Protein AF-C4GE83-F1 (afdb_monomer_lite)

Sequence (180 aa):
MSKRINEYKHYIAVNAEETKSGASEDTNAYIHKYYDVEEDEILAFCQENCISCFISGKELVIETPVSLWKIIVNGQKHFLFLYHKNDIGSTEDPIHELVPGYHSQKCRRTTIIGYLEYIVAHDLYRDRNPALRHKAEKSVPKKGTNRYKRDIHREKTRKGKEDISHVLKLLDSLHMQGKN

Organism: NCBI:txid626523

Structure (mmCIF, N/CA/C/O backbone):
data_AF-C4GE83-F1
#
_entry.id   AF-C4GE83-F1
#
loop_
_atom_site.group_PDB
_atom_site.id
_atom_site.type_symbol
_atom_site.label_atom_id
_atom_site.label_alt_id
_atom_site.label_comp_id
_atom_site.label_asym_id
_atom_site.label_entity_id
_atom_site.label_seq_id
_atom_site.pdbx_PDB_ins_code
_atom_site.Cartn_x
_atom_site.Cartn_y
_atom_site.Cartn_z
_atom_site.occupancy
_atom_site.B_iso_or_equiv
_atom_site.auth_seq_id
_atom_site.auth_comp_id
_atom_site.auth_asym_id
_atom_site.auth_atom_id
_atom_site.pdbx_PDB_model_num
ATOM 1 N N . MET A 1 1 ? 5.180 -4.060 31.887 1.00 48.97 1 MET A N 1
ATOM 2 C CA . MET A 1 1 ? 4.438 -3.784 30.634 1.00 48.97 1 MET A CA 1
ATOM 3 C C . MET A 1 1 ? 3.912 -2.336 30.597 1.00 48.97 1 MET A C 1
ATOM 5 O O . MET A 1 1 ? 2.749 -2.119 30.318 1.00 48.97 1 MET A O 1
ATOM 9 N N . SER A 1 2 ? 4.749 -1.332 30.918 1.00 53.50 2 SER A N 1
ATOM 10 C CA . SER A 1 2 ? 4.270 0.046 31.201 1.00 53.50 2 SER A CA 1
ATOM 11 C C . SER A 1 2 ? 5.150 1.177 30.624 1.00 53.50 2 SER A C 1
ATOM 13 O O . SER A 1 2 ? 4.669 2.282 30.411 1.00 53.50 2 SER A O 1
ATOM 15 N N . LYS A 1 3 ? 6.416 0.917 30.255 1.00 41.50 3 LYS A N 1
ATOM 16 C CA . LYS A 1 3 ? 7.303 1.970 29.714 1.00 41.50 3 LYS A CA 1
ATO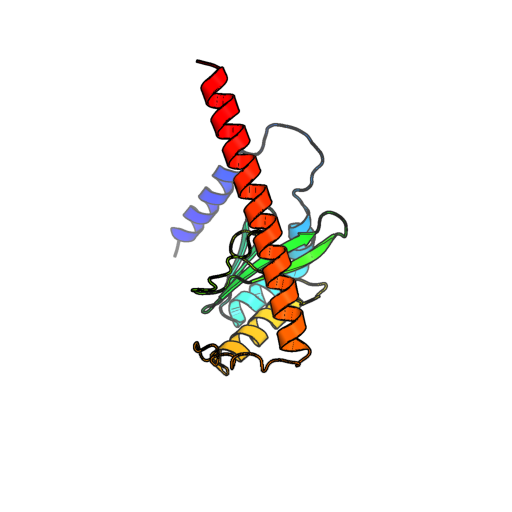M 17 C C . LYS A 1 3 ? 7.031 2.329 28.245 1.00 41.50 3 LYS A C 1
ATOM 19 O O . LYS A 1 3 ? 6.900 3.505 27.935 1.00 41.50 3 LYS A O 1
ATOM 24 N N . ARG A 1 4 ? 6.824 1.331 27.374 1.00 40.75 4 ARG A N 1
ATOM 25 C CA . ARG A 1 4 ? 6.596 1.549 25.928 1.00 40.75 4 ARG A CA 1
ATOM 26 C C . ARG A 1 4 ? 5.300 2.300 25.597 1.00 40.75 4 ARG A C 1
ATOM 28 O O . ARG A 1 4 ? 5.272 3.087 24.663 1.00 40.75 4 ARG A O 1
ATOM 35 N N . ILE A 1 5 ? 4.239 2.089 26.379 1.00 48.47 5 ILE A N 1
ATOM 36 C CA . ILE A 1 5 ? 2.949 2.778 26.185 1.00 48.47 5 ILE A CA 1
ATOM 37 C C . ILE A 1 5 ? 3.066 4.261 26.572 1.00 48.47 5 ILE A C 1
ATOM 39 O O . ILE A 1 5 ? 2.464 5.119 25.930 1.00 48.47 5 ILE A O 1
ATOM 43 N N . ASN A 1 6 ? 3.873 4.577 27.588 1.00 41.78 6 ASN A N 1
ATOM 44 C CA . ASN A 1 6 ? 4.095 5.957 28.019 1.00 41.78 6 ASN A CA 1
ATOM 45 C C . ASN A 1 6 ? 5.042 6.718 27.080 1.00 41.78 6 ASN A C 1
ATOM 47 O O . ASN A 1 6 ? 4.801 7.893 26.821 1.00 41.78 6 ASN A O 1
ATOM 51 N N . GLU A 1 7 ? 6.049 6.053 26.507 1.00 47.19 7 GLU A N 1
ATOM 52 C CA . GLU A 1 7 ? 6.881 6.624 25.434 1.00 47.19 7 GLU A CA 1
ATOM 53 C C . GLU A 1 7 ? 6.044 6.945 24.186 1.00 47.19 7 GLU A C 1
ATOM 55 O O . GLU A 1 7 ? 6.202 8.015 23.600 1.00 47.19 7 GLU A O 1
ATOM 60 N N . TYR A 1 8 ? 5.079 6.084 23.841 1.00 48.59 8 TYR A N 1
ATOM 61 C CA . TYR A 1 8 ? 4.162 6.320 22.724 1.00 48.59 8 TYR A CA 1
ATOM 62 C C . TYR A 1 8 ? 3.234 7.518 22.977 1.00 48.59 8 TYR A C 1
ATOM 64 O O . TYR A 1 8 ? 3.095 8.389 22.124 1.00 48.59 8 TYR A O 1
ATOM 72 N N . LYS A 1 9 ? 2.666 7.640 24.184 1.00 49.00 9 LYS A N 1
ATOM 73 C CA . LYS A 1 9 ? 1.831 8.799 24.556 1.00 49.00 9 LYS A CA 1
ATOM 74 C C . LYS A 1 9 ? 2.616 10.116 24.583 1.00 49.00 9 LYS A C 1
ATOM 76 O O . LYS A 1 9 ? 2.068 11.149 24.210 1.00 49.00 9 LYS A O 1
ATOM 81 N N . HIS A 1 10 ? 3.887 10.084 24.987 1.00 40.88 10 HIS A N 1
ATOM 82 C CA . HIS A 1 10 ? 4.748 11.268 24.993 1.00 40.88 10 HIS A CA 1
ATOM 83 C C . HIS A 1 10 ? 5.127 11.714 23.572 1.00 40.88 10 HIS A C 1
ATOM 85 O O . HIS A 1 10 ? 5.077 12.905 23.278 1.00 40.88 10 HIS A O 1
ATOM 91 N N . TYR A 1 11 ? 5.406 10.770 22.665 1.00 49.06 11 TYR A N 1
ATOM 92 C CA . TYR A 1 11 ? 5.661 11.068 21.251 1.00 49.06 11 TYR A CA 1
ATOM 93 C C . TYR A 1 11 ? 4.457 11.736 20.566 1.00 49.06 11 TYR A C 1
ATOM 95 O O . TYR A 1 11 ? 4.625 12.692 19.814 1.00 49.06 11 TYR A O 1
ATOM 103 N N . ILE A 1 12 ? 3.232 11.291 20.862 1.00 53.12 12 ILE A N 1
ATOM 104 C CA . ILE A 1 12 ? 2.012 11.901 20.309 1.00 53.12 12 ILE A CA 1
ATOM 105 C C . ILE A 1 12 ? 1.801 13.332 20.838 1.00 53.12 12 ILE A C 1
ATOM 107 O O . ILE A 1 12 ? 1.401 14.209 20.078 1.00 53.12 12 ILE A O 1
ATOM 111 N N . ALA A 1 13 ? 2.113 13.595 22.112 1.00 48.62 13 ALA A N 1
ATOM 112 C CA . ALA A 1 13 ? 1.935 14.916 22.720 1.00 48.62 13 ALA A CA 1
ATOM 113 C C . ALA A 1 13 ? 2.931 15.965 22.193 1.00 48.62 13 ALA A C 1
ATOM 115 O O . ALA A 1 13 ? 2.534 17.090 21.908 1.00 48.62 13 ALA A O 1
ATOM 116 N N . VAL A 1 14 ? 4.203 15.590 22.010 1.00 48.59 14 VAL A N 1
ATOM 117 C CA . VAL A 1 14 ? 5.254 16.504 21.520 1.00 48.59 14 VAL A CA 1
ATOM 118 C C . VAL A 1 14 ? 4.982 16.962 20.082 1.00 48.59 14 VAL A C 1
ATOM 120 O O . VAL A 1 14 ? 5.196 18.123 19.756 1.00 48.59 14 VAL A O 1
ATOM 123 N N . ASN A 1 15 ? 4.429 16.087 19.238 1.00 46.09 15 ASN A N 1
ATOM 124 C CA . ASN A 1 15 ? 4.112 16.425 17.846 1.00 46.09 15 ASN A CA 1
ATOM 125 C C . ASN A 1 15 ? 2.784 17.194 17.681 1.00 46.09 15 ASN A C 1
ATOM 127 O O . ASN A 1 15 ? 2.549 17.782 16.628 1.00 46.09 15 ASN A O 1
ATOM 131 N N . ALA A 1 16 ? 1.914 17.206 18.698 1.00 47.56 16 ALA A N 1
ATOM 132 C CA . ALA A 1 16 ? 0.643 17.936 18.658 1.00 47.56 16 ALA A CA 1
ATOM 133 C C . ALA A 1 16 ? 0.808 19.449 18.913 1.00 47.56 16 ALA A C 1
ATOM 135 O O . ALA A 1 16 ? -0.048 20.245 18.516 1.00 47.56 16 ALA A O 1
ATOM 136 N N . GLU A 1 17 ? 1.900 19.864 19.563 1.00 43.19 17 GLU A N 1
ATOM 137 C CA . GLU A 1 17 ? 2.153 21.270 19.902 1.00 43.19 17 GLU A CA 1
ATOM 138 C C . GLU A 1 17 ? 2.861 22.058 18.781 1.00 43.19 17 GLU A C 1
ATOM 140 O O . GLU A 1 17 ? 2.700 23.277 18.707 1.00 43.19 17 GLU A O 1
ATOM 145 N N . GLU A 1 18 ? 3.542 21.395 17.837 1.00 45.84 18 GLU A N 1
ATOM 146 C CA . GLU A 1 18 ? 4.225 22.056 16.705 1.00 45.84 18 GLU A CA 1
ATOM 147 C C . GLU A 1 18 ? 3.286 22.497 15.560 1.00 45.84 18 GLU A C 1
ATOM 149 O O . GLU A 1 18 ? 3.684 23.259 14.681 1.00 45.84 18 GLU A O 1
ATOM 154 N N . THR A 1 19 ? 2.007 22.107 15.574 1.00 44.28 19 THR A N 1
ATOM 155 C CA . THR A 1 19 ? 1.045 22.383 14.483 1.00 44.28 19 THR A CA 1
ATOM 156 C C . THR A 1 19 ? 0.194 23.652 14.646 1.00 44.28 19 THR A C 1
ATOM 158 O O . THR A 1 19 ? -0.872 23.766 14.041 1.00 44.28 19 THR A O 1
ATOM 161 N N . LYS A 1 20 ? 0.632 24.649 15.424 1.00 47.38 20 LYS A N 1
ATOM 162 C CA . LYS A 1 20 ? -0.065 25.949 15.527 1.00 47.38 20 LYS A CA 1
ATOM 163 C C . LYS A 1 20 ? 0.726 27.098 14.907 1.00 47.38 20 LYS A C 1
ATOM 165 O O . LYS A 1 20 ? 1.205 27.979 15.612 1.00 47.38 20 LYS A O 1
ATOM 170 N N . SER A 1 21 ? 0.801 27.141 13.577 1.00 39.56 21 SER A N 1
ATOM 171 C CA . SER A 1 21 ? 1.058 28.393 12.849 1.00 39.56 21 SER A CA 1
ATOM 172 C C . SER A 1 21 ? 0.765 28.243 11.345 1.00 39.56 21 SER A C 1
ATOM 174 O O . SER A 1 21 ? 1.415 27.449 10.672 1.00 39.56 21 SER A O 1
ATOM 176 N N . GLY A 1 22 ? -0.173 29.047 10.823 1.00 33.78 22 GLY A N 1
ATOM 177 C CA . GLY A 1 22 ? -0.319 29.335 9.386 1.00 33.78 22 GLY A CA 1
ATOM 178 C C . GLY A 1 22 ? -1.528 28.696 8.692 1.00 33.78 22 GLY A C 1
ATOM 179 O O . GLY A 1 22 ? -1.471 27.561 8.238 1.00 33.78 22 GLY A O 1
ATOM 180 N N . ALA A 1 23 ? -2.618 29.455 8.567 1.00 43.31 23 ALA A N 1
ATOM 181 C CA . ALA A 1 23 ? -3.832 29.062 7.856 1.00 43.31 23 ALA A CA 1
ATOM 182 C C . ALA A 1 23 ? -3.637 28.984 6.327 1.00 43.31 23 ALA A C 1
ATOM 184 O O . ALA A 1 23 ? -3.207 29.953 5.703 1.00 43.31 23 ALA A O 1
ATOM 185 N N . SER A 1 24 ? -4.026 27.853 5.730 1.00 34.00 24 SER A N 1
ATOM 186 C CA . SER A 1 24 ? -4.369 27.688 4.309 1.00 34.00 24 SER A CA 1
ATOM 187 C C . SER A 1 24 ? -5.058 26.324 4.153 1.00 34.00 24 SER A C 1
ATOM 189 O O . SER A 1 24 ? -4.422 25.308 4.411 1.00 34.00 24 SER A O 1
ATOM 191 N N . GLU A 1 25 ? -6.345 26.338 3.791 1.00 43.16 25 GLU A N 1
ATOM 192 C CA . GLU A 1 25 ? -7.267 25.219 3.509 1.00 43.16 25 GLU A CA 1
ATOM 193 C C . GLU A 1 25 ? -6.796 23.786 3.831 1.00 43.16 25 GLU A C 1
ATOM 195 O O . GLU A 1 25 ? -5.898 23.199 3.221 1.00 43.16 25 GLU A O 1
ATOM 200 N N . ASP A 1 26 ? -7.503 23.223 4.807 1.00 46.62 26 ASP A N 1
ATOM 201 C CA . ASP A 1 26 ? -7.227 22.008 5.556 1.00 46.62 26 ASP A CA 1
ATOM 202 C C . ASP A 1 26 ? -7.262 20.735 4.687 1.00 46.62 26 ASP A C 1
ATOM 204 O O . ASP A 1 26 ? -8.227 19.976 4.628 1.00 46.62 26 ASP A O 1
ATOM 208 N N . THR A 1 27 ? -6.170 20.488 3.967 1.00 44.75 27 THR A N 1
ATOM 209 C CA . THR A 1 27 ? -5.927 19.244 3.217 1.00 44.75 27 THR A CA 1
ATOM 210 C C . THR A 1 27 ? -5.392 18.111 4.106 1.00 44.75 27 THR A C 1
ATOM 212 O O . THR A 1 27 ? -4.922 17.095 3.587 1.00 44.75 27 THR A O 1
ATOM 215 N N . ASN A 1 28 ? -5.413 18.279 5.434 1.00 46.22 28 ASN A N 1
ATOM 216 C CA . ASN A 1 28 ? -4.786 17.375 6.402 1.00 46.22 28 ASN A CA 1
ATOM 217 C C . ASN A 1 28 ? -5.711 16.254 6.921 1.00 46.22 28 ASN A C 1
ATOM 219 O O . ASN A 1 28 ? -5.216 15.330 7.554 1.00 46.22 28 ASN A O 1
ATOM 223 N N . ALA A 1 29 ? -7.016 16.262 6.620 1.00 55.12 29 ALA A N 1
ATOM 224 C CA . ALA A 1 29 ? -7.997 15.424 7.331 1.00 55.12 29 ALA A CA 1
ATOM 225 C C . ALA A 1 29 ? -8.532 14.175 6.588 1.00 55.12 29 ALA A C 1
ATOM 227 O O . ALA A 1 29 ? -9.442 13.509 7.080 1.00 55.12 29 ALA A O 1
ATOM 228 N N . TYR A 1 30 ? -8.044 13.834 5.390 1.00 73.25 30 TYR A N 1
ATOM 229 C CA . TYR A 1 30 ? -8.785 12.865 4.566 1.00 73.25 30 TYR A CA 1
ATOM 230 C C . TYR A 1 30 ? -8.637 11.399 4.971 1.00 73.25 30 TYR A C 1
ATOM 232 O O . TYR A 1 30 ? -9.614 10.667 4.850 1.00 73.25 30 TYR A O 1
ATOM 240 N N . ILE A 1 31 ? -7.457 10.942 5.403 1.00 86.88 31 ILE A N 1
ATOM 241 C CA . ILE A 1 31 ? -7.274 9.512 5.702 1.00 86.88 31 ILE A CA 1
ATOM 242 C C . ILE A 1 31 ? -7.955 9.116 7.016 1.00 86.88 31 ILE A C 1
ATOM 244 O O . ILE A 1 31 ? -8.575 8.059 7.070 1.00 86.88 31 ILE A O 1
ATOM 248 N N . HIS A 1 32 ? -7.945 10.010 8.012 1.00 87.62 32 HIS A N 1
ATOM 249 C CA . HIS A 1 32 ? -8.661 9.844 9.281 1.00 87.62 32 HIS A CA 1
ATOM 250 C C . HIS A 1 32 ? -10.154 9.591 9.070 1.00 87.62 32 HIS A C 1
ATOM 252 O O . HIS A 1 32 ? -10.705 8.672 9.653 1.00 87.62 32 HIS A O 1
ATOM 258 N N . LYS A 1 33 ? -10.790 10.293 8.121 1.00 87.56 33 LYS A N 1
ATOM 259 C CA . LYS A 1 33 ? -12.199 10.051 7.773 1.00 87.56 33 LYS A CA 1
ATOM 260 C C . LYS A 1 33 ? -12.499 8.589 7.412 1.00 87.56 33 LYS A C 1
ATOM 262 O O . LYS A 1 33 ? -13.606 8.128 7.659 1.00 87.56 33 LYS A O 1
ATOM 267 N N . TYR A 1 34 ? -11.561 7.894 6.771 1.00 89.81 34 TYR A N 1
ATOM 268 C CA . TYR A 1 34 ? -11.718 6.475 6.451 1.00 89.81 34 TYR A CA 1
ATOM 269 C C . TYR A 1 34 ? -11.300 5.593 7.627 1.00 89.81 34 TYR A C 1
ATOM 271 O O . TYR A 1 34 ? -11.978 4.618 7.924 1.00 89.81 34 TYR A O 1
ATOM 279 N N . TYR A 1 35 ? -10.199 5.949 8.292 1.00 91.19 35 TYR A N 1
ATOM 280 C CA . TYR A 1 35 ? -9.646 5.176 9.397 1.00 91.19 35 TYR A CA 1
ATOM 281 C C . TYR A 1 35 ? -10.600 5.124 10.590 1.00 91.19 35 TYR A C 1
ATOM 283 O O . TYR A 1 35 ? -10.935 4.038 11.035 1.00 91.19 35 TYR A O 1
ATOM 291 N N . ASP A 1 36 ? -11.107 6.269 11.042 1.00 91.31 36 ASP A N 1
ATOM 292 C CA . ASP A 1 36 ? -11.950 6.380 12.238 1.00 91.31 36 ASP A CA 1
ATOM 293 C C . ASP A 1 36 ? -13.297 5.646 12.071 1.00 91.31 36 ASP A C 1
ATOM 295 O O . ASP A 1 36 ? -13.925 5.251 13.048 1.00 91.31 36 ASP A O 1
ATOM 299 N N . VAL A 1 37 ? -13.756 5.449 10.827 1.00 92.69 37 VAL A N 1
ATOM 300 C CA . VAL A 1 37 ? -14.984 4.692 10.518 1.00 92.69 37 VAL A CA 1
ATOM 301 C C . VAL A 1 37 ? -14.769 3.184 10.649 1.00 92.69 37 VAL A C 1
ATOM 303 O O . VAL A 1 37 ? -15.693 2.466 11.021 1.00 92.69 37 VAL A O 1
ATOM 306 N N . GLU A 1 38 ? -13.567 2.709 10.330 1.00 93.12 38 GLU A N 1
ATOM 307 C CA . GLU A 1 38 ? -13.209 1.288 10.274 1.00 93.12 38 GLU A CA 1
ATOM 308 C C . GLU A 1 38 ? -12.225 0.902 11.400 1.00 93.12 38 GLU A C 1
ATOM 310 O O . GLU A 1 38 ? -11.668 -0.190 11.366 1.00 93.12 38 GLU A O 1
ATOM 315 N N . GLU A 1 39 ? -11.979 1.770 12.393 1.00 94.25 39 GLU A N 1
ATOM 316 C CA . GLU A 1 39 ? -10.846 1.650 13.329 1.00 94.25 39 GLU A CA 1
ATOM 317 C C . GLU A 1 39 ? -10.828 0.309 14.071 1.00 94.25 39 GLU A C 1
ATOM 319 O O . GLU A 1 39 ? -9.819 -0.398 14.035 1.00 94.25 39 GLU A O 1
ATOM 324 N N . ASP A 1 40 ? -11.945 -0.077 14.692 1.00 95.75 40 ASP A N 1
ATOM 325 C CA . ASP A 1 40 ? -12.044 -1.336 15.439 1.00 95.75 40 ASP A CA 1
ATOM 326 C C . ASP A 1 40 ? -11.783 -2.556 14.541 1.00 95.75 40 ASP A C 1
ATOM 328 O O . ASP A 1 40 ? -11.087 -3.496 14.933 1.00 95.75 40 ASP A O 1
ATOM 332 N N . GLU A 1 41 ? -12.301 -2.527 13.312 1.00 96.81 41 GLU A N 1
ATOM 333 C CA . GLU A 1 41 ? -12.118 -3.597 12.332 1.00 96.81 41 GLU A CA 1
ATOM 334 C C . GLU A 1 41 ? -10.666 -3.647 11.842 1.00 96.81 41 GLU A C 1
ATOM 336 O O . GLU A 1 41 ? -10.085 -4.726 11.725 1.00 96.81 41 GLU A O 1
ATOM 341 N N . ILE A 1 42 ? -10.041 -2.486 11.619 1.00 96.06 42 ILE A N 1
ATOM 342 C CA . ILE A 1 42 ? -8.639 -2.375 11.206 1.00 96.06 42 ILE A CA 1
ATOM 343 C C . ILE A 1 42 ? -7.736 -2.943 12.296 1.00 96.06 42 ILE A C 1
ATOM 345 O O . ILE A 1 42 ? -6.837 -3.729 11.994 1.00 96.06 42 ILE A O 1
ATOM 349 N N . LEU A 1 43 ? -7.968 -2.570 13.557 1.00 95.44 43 LEU A N 1
ATOM 350 C CA . LEU A 1 43 ? -7.176 -3.042 14.690 1.00 95.44 43 LEU A CA 1
ATOM 351 C C . LEU A 1 43 ? -7.322 -4.555 14.883 1.00 95.44 43 LEU A C 1
ATOM 353 O O . LEU A 1 43 ? -6.309 -5.242 15.045 1.00 95.44 43 LEU A O 1
ATOM 357 N N . ALA A 1 44 ? -8.547 -5.084 14.793 1.00 96.44 44 ALA A N 1
ATOM 358 C CA . ALA A 1 44 ? -8.799 -6.523 14.842 1.00 96.44 44 ALA A CA 1
ATOM 359 C C . ALA A 1 44 ? -8.085 -7.258 13.695 1.00 96.44 44 ALA A C 1
ATOM 361 O O . ALA A 1 44 ? -7.333 -8.205 13.936 1.00 96.44 44 ALA A O 1
ATOM 362 N N . PHE A 1 45 ? -8.219 -6.765 12.461 1.00 96.88 45 PHE A N 1
ATOM 363 C CA . PHE A 1 45 ? -7.580 -7.354 11.286 1.00 96.88 45 PHE A CA 1
ATOM 364 C C . PHE A 1 45 ? -6.050 -7.350 11.396 1.00 96.88 45 PHE A C 1
ATOM 366 O O . PHE A 1 45 ? -5.394 -8.346 11.076 1.00 96.88 45 PHE A O 1
ATOM 373 N N . CYS A 1 46 ? -5.471 -6.241 11.865 1.00 94.75 46 CYS A N 1
ATOM 374 C CA . CYS A 1 46 ? -4.035 -6.100 12.097 1.00 94.75 46 CYS A CA 1
ATOM 375 C C . CYS A 1 46 ? -3.525 -7.133 13.104 1.00 94.75 46 CYS A C 1
ATOM 377 O O . CYS A 1 46 ? -2.497 -7.772 12.869 1.00 94.75 46 CYS A O 1
ATOM 379 N N . GLN A 1 47 ? -4.265 -7.331 14.197 1.00 94.69 47 GLN A N 1
ATOM 380 C CA . GLN A 1 47 ? -3.928 -8.312 15.221 1.00 94.69 47 GLN A CA 1
ATOM 381 C C . GLN A 1 47 ? -4.005 -9.749 14.689 1.00 94.69 47 GLN A C 1
ATOM 383 O O . GLN A 1 47 ? -3.104 -10.541 14.958 1.00 94.69 47 GLN A O 1
ATOM 388 N N . GLU A 1 48 ? -5.043 -10.085 13.923 1.00 96.12 48 GLU A N 1
ATOM 389 C CA . GLU A 1 48 ? -5.237 -11.427 13.360 1.00 96.12 48 GLU A CA 1
ATOM 390 C C . GLU A 1 48 ? -4.191 -11.791 12.297 1.00 96.12 48 GLU A C 1
ATOM 392 O O . GLU A 1 48 ? -3.764 -12.942 12.218 1.00 96.12 48 GLU A O 1
ATOM 397 N N . ASN A 1 49 ? -3.755 -10.814 11.496 1.00 92.88 49 ASN A N 1
ATOM 398 C CA . ASN A 1 49 ? -2.867 -11.039 10.352 1.00 92.88 49 ASN A CA 1
ATOM 399 C C . ASN A 1 49 ? -1.401 -10.659 10.617 1.00 92.88 49 ASN A C 1
ATOM 401 O O . ASN A 1 49 ? -0.578 -10.741 9.704 1.00 92.88 49 ASN A O 1
ATOM 405 N N . CYS A 1 50 ? -1.054 -10.260 11.847 1.00 92.50 50 CYS A N 1
ATOM 406 C CA . CYS A 1 50 ? 0.287 -9.795 12.224 1.00 92.50 50 CYS A CA 1
ATOM 407 C C . CYS A 1 50 ? 0.788 -8.632 11.344 1.00 92.50 50 CYS A C 1
ATOM 409 O O . CYS A 1 50 ? 1.938 -8.620 10.899 1.00 92.50 50 CYS A O 1
ATOM 411 N N . ILE A 1 51 ? -0.088 -7.659 11.090 1.00 94.38 51 ILE A N 1
ATOM 412 C CA . ILE A 1 51 ? 0.188 -6.453 10.297 1.00 94.38 51 ILE A CA 1
ATOM 413 C C . ILE A 1 51 ? 0.170 -5.245 11.227 1.00 94.38 51 ILE A C 1
ATOM 415 O O . ILE A 1 51 ? -0.595 -5.205 12.186 1.00 94.38 51 ILE A O 1
ATOM 419 N N . SER A 1 52 ? 0.999 -4.244 10.943 1.00 94.00 52 SER A N 1
ATOM 420 C CA . SER A 1 52 ? 0.956 -2.954 11.635 1.00 94.00 52 SER A CA 1
ATOM 421 C C . SER A 1 52 ? 0.376 -1.886 10.718 1.00 94.00 52 SER A C 1
ATOM 423 O O . SER A 1 52 ? 0.829 -1.745 9.585 1.00 94.00 52 SER A O 1
ATOM 425 N N . CYS A 1 53 ? -0.590 -1.115 11.215 1.00 94.00 53 CYS A N 1
ATOM 426 C CA . CYS A 1 53 ? -1.139 0.053 10.530 1.00 94.00 53 CYS A CA 1
ATOM 427 C C . CYS A 1 53 ? -0.985 1.286 11.419 1.00 94.00 53 CYS A C 1
ATOM 429 O O . CYS A 1 53 ? -1.334 1.246 12.597 1.00 94.00 53 CYS A O 1
ATOM 431 N N . PHE A 1 54 ? -0.470 2.384 10.870 1.00 92.56 54 PHE A N 1
ATOM 432 C CA . PHE A 1 54 ? -0.382 3.653 11.589 1.00 92.56 54 PHE A CA 1
ATOM 433 C C . PHE A 1 54 ? -0.434 4.840 10.635 1.00 92.56 54 PHE A C 1
ATOM 435 O O . PHE A 1 54 ? 0.045 4.787 9.501 1.00 92.56 54 PHE A O 1
ATOM 442 N N . ILE A 1 55 ? -1.016 5.938 11.105 1.00 92.12 55 ILE A N 1
ATOM 443 C CA . ILE A 1 55 ? -1.095 7.171 10.329 1.00 92.12 55 ILE A CA 1
ATOM 444 C C . ILE A 1 55 ? 0.210 7.953 10.503 1.00 92.12 55 ILE A C 1
ATOM 446 O O . ILE A 1 55 ? 0.678 8.177 11.619 1.00 92.12 55 ILE A O 1
ATOM 450 N N . SER A 1 56 ? 0.800 8.372 9.386 1.00 88.81 56 SER A N 1
ATOM 451 C CA . SER A 1 56 ? 1.981 9.230 9.334 1.00 88.81 56 SER A CA 1
ATOM 452 C C . SER A 1 56 ? 1.694 10.416 8.415 1.00 88.81 56 SER A C 1
ATOM 454 O O . SER A 1 56 ? 1.643 1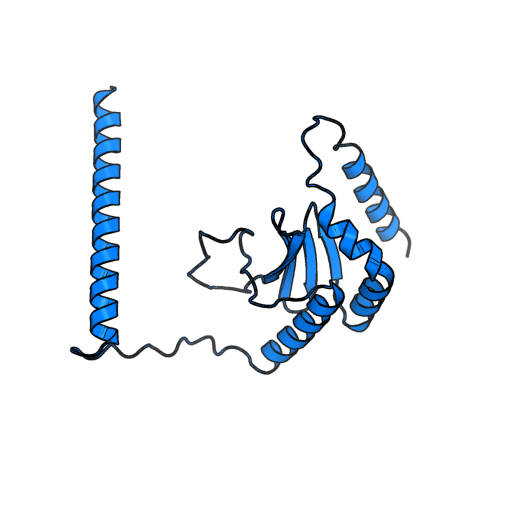0.290 7.189 1.00 88.81 56 SER A O 1
ATOM 456 N N . GLY A 1 57 ? 1.441 11.582 9.012 1.00 86.19 57 GLY A N 1
ATOM 457 C CA . GLY A 1 57 ? 1.019 12.773 8.277 1.00 86.19 57 GLY A CA 1
ATOM 458 C C . GLY A 1 57 ? -0.313 12.553 7.552 1.00 86.19 57 GLY A C 1
ATOM 459 O O . GLY A 1 57 ? -1.357 12.459 8.185 1.00 86.19 57 GLY A O 1
ATOM 460 N N . LYS A 1 58 ? -0.278 12.480 6.216 1.00 85.12 58 LYS A N 1
ATOM 461 C CA . LYS A 1 58 ? -1.467 12.310 5.350 1.00 85.12 58 LYS A CA 1
ATOM 462 C C . LYS A 1 58 ? -1.645 10.884 4.822 1.00 85.12 58 LYS A C 1
ATOM 464 O O . LYS A 1 58 ? -2.490 10.647 3.958 1.00 85.12 58 LYS A O 1
ATOM 469 N N . GLU A 1 59 ? -0.816 9.959 5.285 1.00 90.12 59 GLU A N 1
ATOM 470 C CA . GLU A 1 59 ? -0.702 8.611 4.741 1.00 90.12 59 GLU A CA 1
ATOM 471 C C . GLU A 1 59 ? -1.017 7.590 5.831 1.00 90.12 59 GLU A C 1
ATOM 473 O O . GLU A 1 59 ? -0.612 7.755 6.982 1.00 90.12 59 GLU A O 1
ATOM 478 N N . LEU A 1 60 ? -1.702 6.513 5.462 1.00 93.88 60 LEU A N 1
ATOM 479 C CA . LEU A 1 60 ? -1.777 5.315 6.288 1.00 93.88 60 LEU A CA 1
ATOM 480 C C . LEU A 1 60 ? -0.642 4.388 5.859 1.00 93.88 60 LEU A C 1
ATOM 482 O O . LEU A 1 60 ? -0.621 3.915 4.721 1.00 93.88 60 LEU A O 1
ATOM 486 N N . VAL A 1 61 ? 0.313 4.164 6.751 1.00 94.62 61 VAL A N 1
ATOM 487 C CA . VAL A 1 61 ? 1.431 3.246 6.544 1.00 94.62 61 VAL A CA 1
ATOM 488 C C . VAL A 1 61 ? 1.005 1.863 7.012 1.00 94.62 61 VAL A C 1
ATOM 490 O O . VAL A 1 61 ? 0.445 1.727 8.099 1.00 94.62 61 VAL A O 1
ATOM 493 N N . ILE A 1 62 ? 1.264 0.854 6.182 1.00 96.12 62 ILE A N 1
ATOM 494 C CA . ILE A 1 62 ? 0.982 -0.548 6.485 1.00 96.12 62 ILE A CA 1
ATOM 495 C C . ILE A 1 62 ? 2.272 -1.348 6.340 1.00 96.12 62 ILE A C 1
ATOM 497 O O . ILE A 1 62 ? 2.904 -1.348 5.282 1.00 96.12 62 ILE A O 1
ATOM 501 N N . GLU A 1 63 ? 2.642 -2.053 7.398 1.00 94.50 63 GLU A N 1
ATOM 502 C CA . GLU A 1 63 ? 3.825 -2.905 7.441 1.00 94.50 63 GLU A CA 1
ATOM 503 C C . GLU A 1 63 ? 3.395 -4.350 7.669 1.00 94.50 63 GLU A C 1
ATOM 505 O O . GLU A 1 63 ? 2.758 -4.672 8.677 1.00 94.50 63 GLU A O 1
ATOM 510 N N . THR A 1 64 ? 3.737 -5.222 6.725 1.00 91.81 64 THR A N 1
ATOM 511 C CA . THR A 1 64 ? 3.585 -6.670 6.883 1.00 91.81 64 THR A CA 1
ATOM 512 C C . THR A 1 64 ? 4.953 -7.289 7.186 1.00 91.81 64 THR A C 1
ATOM 514 O O . THR A 1 64 ? 5.982 -6.623 7.041 1.00 91.81 64 THR A O 1
ATOM 517 N N . PRO A 1 65 ? 5.023 -8.578 7.563 1.00 88.19 65 PRO A N 1
ATOM 518 C CA . PRO A 1 65 ? 6.304 -9.248 7.782 1.00 88.19 65 PRO A CA 1
ATOM 519 C C . PRO A 1 65 ? 7.243 -9.271 6.562 1.00 88.19 65 PRO A C 1
ATOM 521 O O . PRO A 1 65 ? 8.434 -9.528 6.728 1.00 88.19 65 PRO A O 1
ATOM 524 N N . VAL A 1 66 ? 6.723 -9.055 5.347 1.00 85.25 66 VAL A N 1
ATOM 525 C CA . VAL A 1 66 ? 7.467 -9.241 4.087 1.00 85.25 66 VAL A CA 1
ATOM 526 C C . VAL A 1 66 ? 7.391 -8.052 3.129 1.00 85.25 66 VAL A C 1
ATOM 528 O O . VAL A 1 66 ? 8.005 -8.099 2.063 1.00 85.25 66 VAL A O 1
ATOM 531 N N . SER A 1 67 ? 6.618 -7.014 3.445 1.00 88.62 67 SER A N 1
ATOM 532 C CA . SER A 1 67 ? 6.409 -5.886 2.541 1.00 88.62 67 SER A CA 1
ATOM 533 C C . SER A 1 67 ? 5.984 -4.609 3.273 1.00 88.62 67 SER A C 1
ATOM 535 O O . SER A 1 67 ? 5.526 -4.621 4.417 1.00 88.62 67 SER A O 1
ATOM 537 N N . LEU A 1 68 ? 6.154 -3.474 2.591 1.00 92.62 68 LEU A N 1
ATOM 538 C CA . LEU A 1 68 ? 5.785 -2.149 3.088 1.00 92.62 68 LEU A CA 1
ATOM 539 C C . LEU A 1 68 ? 4.820 -1.483 2.110 1.00 92.62 68 LEU A C 1
ATOM 541 O O . LEU A 1 68 ? 5.068 -1.447 0.901 1.00 92.62 68 LEU A O 1
ATOM 545 N N . TRP A 1 69 ? 3.744 -0.906 2.634 1.00 94.94 69 TRP A N 1
ATOM 546 C CA . TRP A 1 69 ? 2.686 -0.281 1.848 1.00 94.94 69 TRP A CA 1
ATOM 547 C C . TRP A 1 69 ? 2.269 1.062 2.426 1.00 94.94 69 TRP A C 1
ATOM 549 O O . TRP A 1 69 ? 2.474 1.367 3.600 1.00 94.94 69 TRP A O 1
ATOM 559 N N . LYS A 1 70 ? 1.648 1.867 1.569 1.00 94.38 70 LYS A N 1
ATOM 560 C CA . LYS A 1 70 ? 1.052 3.148 1.931 1.00 94.38 70 LYS A CA 1
ATOM 561 C C . LYS A 1 70 ? -0.296 3.310 1.252 1.00 94.38 70 LYS A C 1
ATOM 563 O O . LYS A 1 70 ? -0.425 3.040 0.057 1.00 94.38 70 LYS A O 1
ATOM 568 N N . ILE A 1 71 ? -1.282 3.795 1.991 1.00 93.38 71 ILE A N 1
ATOM 569 C CA . ILE A 1 71 ? -2.554 4.259 1.446 1.00 93.38 71 ILE A CA 1
ATOM 570 C C . ILE A 1 71 ? -2.597 5.776 1.571 1.00 93.38 71 ILE A C 1
ATOM 572 O O . ILE A 1 71 ? -2.399 6.335 2.649 1.00 93.38 71 ILE A O 1
ATOM 576 N N . ILE A 1 72 ? -2.875 6.439 0.452 1.00 90.50 72 ILE A N 1
ATOM 577 C CA . ILE A 1 72 ? -3.034 7.891 0.393 1.00 90.50 72 ILE A CA 1
ATOM 578 C C . ILE A 1 72 ? -4.403 8.242 -0.180 1.00 90.50 72 ILE A C 1
ATOM 580 O O . ILE A 1 72 ? -4.921 7.544 -1.058 1.00 90.50 72 ILE A O 1
ATOM 584 N N . VAL A 1 73 ? -4.980 9.351 0.280 1.00 87.19 73 VAL A N 1
ATOM 585 C CA . VAL A 1 73 ? -6.196 9.900 -0.326 1.00 87.19 73 VAL A CA 1
ATOM 586 C C . VAL A 1 73 ? -5.805 10.861 -1.441 1.00 87.19 73 VAL A C 1
ATOM 588 O O . VAL A 1 73 ? -5.082 11.831 -1.227 1.00 87.19 73 VAL A O 1
ATOM 591 N N . ASN A 1 74 ? -6.307 10.622 -2.650 1.00 77.94 74 ASN A N 1
ATOM 592 C CA . ASN A 1 74 ? -6.119 11.547 -3.758 1.00 77.94 74 ASN A CA 1
ATOM 593 C C . ASN A 1 74 ? -6.971 12.801 -3.542 1.00 77.94 74 ASN A C 1
ATOM 595 O O . ASN A 1 74 ? -8.200 12.736 -3.600 1.00 77.94 74 ASN A O 1
ATOM 599 N N . GLY A 1 75 ? -6.308 13.942 -3.353 1.00 62.72 75 GLY A N 1
ATOM 600 C CA . GLY A 1 75 ? -6.949 15.211 -3.008 1.00 62.72 75 GLY A CA 1
ATOM 601 C C . GLY A 1 75 ? -8.016 15.706 -3.992 1.00 62.72 75 GLY A C 1
ATOM 602 O O . GLY A 1 75 ? -8.912 16.419 -3.566 1.00 62.72 75 GLY A O 1
ATOM 603 N N . GLN A 1 76 ? -7.982 15.319 -5.276 1.00 64.25 76 GLN A N 1
ATOM 604 C CA . GLN A 1 76 ? -8.969 15.797 -6.264 1.00 64.25 76 GLN A CA 1
ATOM 605 C C . GLN A 1 76 ? -10.241 14.949 -6.347 1.00 64.25 76 GLN A C 1
ATOM 607 O O . GLN A 1 76 ? -11.278 15.435 -6.787 1.00 64.25 76 GLN A O 1
ATOM 612 N N . LYS A 1 77 ? -10.158 13.658 -6.014 1.00 64.06 77 LYS A N 1
ATOM 613 C CA . LYS A 1 77 ? -11.272 12.707 -6.198 1.00 64.06 77 LYS A CA 1
ATOM 614 C C . LYS A 1 77 ? -11.676 11.991 -4.912 1.00 64.06 77 LYS A C 1
ATOM 616 O O . LYS A 1 77 ? -12.554 11.140 -4.952 1.00 64.06 77 LYS A O 1
ATOM 621 N N . HIS A 1 78 ? -10.992 12.290 -3.809 1.00 72.12 78 HIS A N 1
ATOM 622 C CA . HIS A 1 78 ? -11.120 11.647 -2.500 1.00 72.12 78 HIS A CA 1
ATOM 623 C C . HIS A 1 78 ? -11.048 10.113 -2.526 1.00 72.12 78 HIS A C 1
ATOM 625 O O . HIS A 1 78 ? -11.469 9.466 -1.574 1.00 72.12 78 HIS A O 1
ATOM 631 N N . PHE A 1 79 ? -10.495 9.519 -3.587 1.00 82.12 79 PHE A N 1
ATOM 632 C CA . PHE A 1 79 ? -10.297 8.076 -3.677 1.00 82.12 79 PHE A CA 1
ATOM 633 C C . PHE A 1 79 ? -9.022 7.656 -2.962 1.00 82.12 79 PHE A C 1
ATOM 635 O O . PHE A 1 79 ? -8.015 8.366 -3.001 1.00 82.12 79 PHE A O 1
ATOM 642 N N . LEU A 1 80 ? -9.060 6.458 -2.392 1.00 89.25 80 LEU A N 1
ATOM 643 C CA . LEU A 1 80 ? -7.898 5.787 -1.838 1.00 89.25 80 LEU A CA 1
ATOM 644 C C . LEU A 1 80 ? -6.999 5.253 -2.964 1.00 89.25 80 LEU A C 1
ATOM 646 O O . LEU A 1 80 ? -7.458 4.752 -3.999 1.00 89.25 80 LEU A O 1
ATOM 650 N N . PHE A 1 81 ? -5.695 5.403 -2.775 1.00 90.19 81 PHE A N 1
ATOM 651 C CA . PHE A 1 81 ? -4.663 4.871 -3.651 1.00 90.19 81 PHE A CA 1
ATOM 652 C C . PHE A 1 81 ? -3.689 4.056 -2.818 1.00 90.19 81 PHE A C 1
ATOM 654 O O . PHE A 1 81 ? -3.165 4.549 -1.823 1.00 90.19 81 PHE A O 1
ATOM 661 N N . LEU A 1 82 ? -3.430 2.831 -3.268 1.00 93.31 82 LEU A N 1
ATOM 662 C CA . LEU A 1 82 ? -2.475 1.929 -2.646 1.00 93.31 82 LEU A CA 1
ATOM 663 C C . LEU A 1 82 ? -1.119 2.037 -3.341 1.00 93.31 82 LEU A C 1
ATOM 665 O O . LEU A 1 82 ? -1.032 2.028 -4.572 1.00 93.31 82 LEU A O 1
ATOM 669 N N . TYR A 1 83 ? -0.072 2.098 -2.535 1.00 92.31 83 TYR A N 1
ATOM 670 C CA . TYR A 1 83 ? 1.319 2.161 -2.941 1.00 92.31 83 TYR A CA 1
ATOM 671 C C . TYR A 1 83 ? 2.100 1.041 -2.259 1.00 92.31 83 TYR A C 1
ATOM 673 O O . TYR A 1 83 ? 1.904 0.784 -1.075 1.00 92.31 83 TYR A O 1
ATOM 681 N N . HIS A 1 84 ? 2.988 0.390 -3.002 1.00 91.38 84 HIS A N 1
ATOM 682 C CA . HIS A 1 84 ? 3.794 -0.738 -2.545 1.00 91.38 84 HIS A CA 1
ATOM 683 C C . HIS A 1 84 ? 5.280 -0.408 -2.649 1.00 91.38 84 HIS A C 1
ATOM 685 O O . HIS A 1 84 ? 5.745 0.079 -3.682 1.00 91.38 84 HIS A O 1
ATOM 691 N N . LYS A 1 85 ? 6.055 -0.696 -1.610 1.00 87.44 85 LYS A N 1
ATOM 692 C CA . LYS A 1 85 ? 7.508 -0.570 -1.649 1.00 87.44 85 LYS A CA 1
ATOM 693 C C . LYS A 1 85 ? 8.100 -1.827 -2.271 1.00 87.44 85 LYS A C 1
ATOM 695 O O . LYS A 1 85 ? 7.857 -2.932 -1.802 1.00 87.44 85 LYS A O 1
ATOM 700 N N . ASN A 1 86 ? 8.904 -1.669 -3.316 1.00 71.44 86 ASN A N 1
ATOM 701 C CA . ASN A 1 86 ? 9.650 -2.808 -3.838 1.00 71.44 86 ASN A CA 1
ATOM 702 C C . ASN A 1 86 ? 10.847 -3.094 -2.934 1.00 71.44 86 ASN A C 1
ATOM 704 O O . ASN A 1 86 ? 11.738 -2.255 -2.801 1.00 71.44 86 ASN A O 1
ATOM 708 N N . ASP A 1 87 ? 10.911 -4.305 -2.389 1.00 60.03 87 ASP A N 1
ATOM 709 C CA . ASP A 1 87 ? 12.141 -4.797 -1.786 1.00 60.03 87 ASP A CA 1
ATOM 710 C C . ASP A 1 87 ? 13.163 -5.129 -2.884 1.00 60.03 87 ASP A C 1
ATOM 712 O O . ASP A 1 87 ? 13.067 -6.131 -3.593 1.00 60.03 87 ASP A O 1
ATOM 716 N N . ILE A 1 88 ? 14.179 -4.265 -2.966 1.00 45.72 88 ILE A N 1
ATOM 717 C CA . ILE A 1 88 ? 15.515 -4.514 -3.523 1.00 45.72 88 ILE A CA 1
ATOM 718 C C . ILE A 1 88 ? 15.592 -4.591 -5.062 1.00 45.72 88 ILE A C 1
ATOM 720 O O . ILE A 1 88 ? 15.305 -5.611 -5.689 1.00 45.72 88 ILE A O 1
ATOM 724 N N . GLY A 1 89 ? 16.179 -3.546 -5.660 1.00 44.09 89 GLY A N 1
ATOM 725 C CA . GLY A 1 89 ? 16.977 -3.686 -6.887 1.00 44.09 89 GLY A CA 1
ATOM 726 C C . GLY A 1 89 ? 16.253 -3.512 -8.222 1.00 44.09 89 GLY A C 1
ATOM 727 O O . GLY A 1 89 ? 16.766 -3.965 -9.248 1.00 44.09 89 GLY A O 1
ATOM 728 N N . SER A 1 90 ? 15.100 -2.841 -8.258 1.00 45.66 90 SER A N 1
ATOM 729 C CA . SER A 1 90 ? 14.641 -2.257 -9.520 1.00 45.66 90 SER A CA 1
ATOM 730 C C . SER A 1 90 ? 15.616 -1.142 -9.899 1.00 45.66 90 SER A C 1
ATOM 732 O O . SER A 1 90 ? 15.571 -0.064 -9.331 1.00 45.66 90 SER A O 1
ATOM 734 N N . THR A 1 91 ? 16.503 -1.384 -10.866 1.00 43.38 91 THR A N 1
ATOM 735 C CA . THR A 1 91 ? 17.353 -0.344 -11.486 1.00 43.38 91 THR A CA 1
ATOM 736 C C . THR A 1 91 ? 16.554 0.755 -12.194 1.00 43.38 91 THR A C 1
ATOM 738 O O . THR A 1 91 ? 17.121 1.722 -12.695 1.00 43.38 91 THR A O 1
ATOM 741 N N . GLU A 1 92 ? 15.234 0.609 -12.230 1.00 47.56 92 GLU A N 1
ATOM 742 C CA . GLU A 1 92 ? 14.273 1.642 -12.561 1.00 47.56 92 GLU A CA 1
ATOM 743 C C . GLU A 1 92 ? 13.619 2.063 -11.240 1.00 47.56 92 GLU A C 1
ATOM 745 O O . GLU A 1 92 ? 12.485 1.673 -10.962 1.00 47.56 92 GLU A O 1
ATOM 750 N N . ASP A 1 93 ? 14.346 2.785 -10.380 1.00 43.44 93 ASP A N 1
ATOM 751 C CA . ASP A 1 93 ? 13.680 3.630 -9.389 1.00 43.44 93 ASP A CA 1
ATOM 752 C C . ASP A 1 93 ? 12.843 4.611 -10.206 1.00 43.44 93 ASP A C 1
ATOM 754 O O . ASP A 1 93 ? 13.395 5.362 -11.022 1.00 43.44 93 ASP A O 1
ATOM 758 N N . PRO A 1 94 ? 11.511 4.563 -10.114 1.00 47.78 94 PRO A N 1
ATOM 759 C CA . PRO A 1 94 ? 10.702 5.359 -10.999 1.00 47.78 94 PRO A CA 1
ATOM 760 C C . PRO A 1 94 ? 10.798 6.811 -10.522 1.00 47.78 94 PRO A C 1
ATOM 762 O O . PRO A 1 94 ? 10.135 7.231 -9.580 1.00 47.78 94 PRO A O 1
ATOM 765 N N . ILE A 1 95 ? 11.622 7.590 -11.231 1.00 50.12 95 ILE A N 1
ATOM 766 C CA . ILE A 1 95 ? 11.871 9.041 -11.082 1.00 50.12 95 ILE A CA 1
ATOM 767 C C . ILE A 1 95 ? 10.560 9.873 -11.112 1.00 50.12 95 ILE A C 1
ATOM 769 O O . ILE A 1 95 ? 10.565 11.084 -10.911 1.00 50.12 95 ILE A O 1
ATOM 773 N N . HIS A 1 96 ? 9.411 9.237 -11.356 1.00 53.16 96 HIS A N 1
ATOM 774 C CA . HIS A 1 96 ? 8.115 9.861 -11.598 1.00 53.16 96 HIS A CA 1
ATOM 775 C C . HIS A 1 96 ? 7.001 9.421 -10.638 1.00 53.16 96 HIS A C 1
ATOM 777 O O . HIS A 1 96 ? 5.836 9.710 -10.915 1.00 53.16 96 HIS A O 1
ATOM 783 N N . GLU A 1 97 ? 7.303 8.723 -9.542 1.00 62.16 97 GLU A N 1
ATOM 784 C CA . GLU A 1 97 ? 6.258 8.333 -8.588 1.00 62.16 97 GLU A CA 1
ATOM 785 C C . GLU A 1 97 ? 6.011 9.366 -7.500 1.00 62.16 97 GLU A C 1
ATOM 787 O O . GLU A 1 97 ? 6.931 9.970 -6.958 1.00 62.16 97 GLU A O 1
ATOM 792 N N . LEU A 1 98 ? 4.722 9.562 -7.199 1.00 68.50 98 LEU A N 1
ATOM 793 C CA . LEU A 1 98 ? 4.243 10.547 -6.228 1.00 68.50 98 LEU A CA 1
ATOM 794 C C . LEU A 1 98 ? 4.781 10.276 -4.818 1.00 68.50 98 LEU A C 1
ATOM 796 O O . LEU A 1 98 ? 4.992 11.212 -4.053 1.00 68.50 98 LEU A O 1
ATOM 800 N N . VAL A 1 99 ? 4.995 9.001 -4.490 1.00 70.00 99 VAL A N 1
ATOM 801 C CA . VAL A 1 99 ? 5.523 8.554 -3.202 1.00 70.00 99 VAL A CA 1
ATOM 802 C C . VAL A 1 99 ? 6.928 7.989 -3.441 1.00 70.00 99 VAL A C 1
ATOM 804 O O . VAL A 1 99 ? 7.051 6.906 -4.018 1.00 70.00 99 VAL A O 1
ATOM 807 N N . PRO A 1 100 ? 8.000 8.691 -3.029 1.00 71.12 100 PRO A N 1
ATOM 808 C CA . PRO A 1 100 ? 9.371 8.261 -3.291 1.00 71.12 100 PRO A CA 1
ATOM 809 C C . PRO A 1 100 ? 9.658 6.849 -2.766 1.00 71.12 100 PRO A C 1
ATOM 811 O O . PRO A 1 100 ? 9.426 6.556 -1.594 1.00 71.12 100 PRO A O 1
ATOM 814 N N . GLY A 1 101 ? 10.174 5.973 -3.633 1.00 76.88 101 GLY A N 1
ATOM 815 C CA . GLY A 1 101 ? 10.509 4.583 -3.294 1.00 76.88 101 GLY A CA 1
ATOM 816 C C . GLY A 1 101 ? 9.316 3.620 -3.231 1.00 76.88 101 GLY A C 1
ATOM 817 O O . GLY A 1 101 ? 9.503 2.441 -2.932 1.00 76.88 101 GLY A O 1
ATOM 818 N N . TYR A 1 102 ? 8.104 4.090 -3.527 1.00 83.81 102 TYR A N 1
ATOM 819 C CA . TYR A 1 102 ? 6.909 3.260 -3.622 1.00 83.81 102 TYR A CA 1
ATOM 820 C C . TYR A 1 102 ? 6.339 3.321 -5.032 1.00 83.81 102 TYR A C 1
ATOM 822 O O . TYR A 1 102 ? 6.438 4.355 -5.691 1.00 83.81 102 TYR A O 1
ATOM 830 N N . HIS A 1 103 ? 5.699 2.230 -5.457 1.00 84.81 103 HIS A N 1
ATOM 831 C CA . HIS A 1 103 ? 4.961 2.195 -6.706 1.00 84.81 103 HIS A CA 1
ATOM 832 C C . HIS A 1 103 ? 3.450 2.117 -6.539 1.00 84.81 103 HIS A C 1
ATOM 834 O O . HIS A 1 103 ? 2.951 1.418 -5.657 1.00 84.81 103 HIS A O 1
ATOM 840 N N . SER A 1 104 ? 2.702 2.807 -7.401 1.00 87.88 104 SER A N 1
ATOM 841 C CA . SER A 1 104 ? 1.239 2.756 -7.380 1.00 87.88 104 SER A CA 1
ATOM 842 C C . SER A 1 104 ? 0.727 1.368 -7.770 1.00 87.88 104 SER A C 1
ATOM 844 O O . SER A 1 104 ? 0.898 0.899 -8.902 1.00 87.88 104 SER A O 1
ATOM 846 N N . GLN A 1 105 ? 0.032 0.723 -6.836 1.00 90.00 105 GLN A N 1
ATOM 847 C CA . GLN A 1 105 ? -0.583 -0.572 -7.058 1.00 90.00 105 GLN A CA 1
ATOM 848 C C . GLN A 1 105 ? -1.896 -0.405 -7.828 1.00 90.00 105 GLN A C 1
ATOM 850 O O . GLN A 1 105 ? -2.780 0.371 -7.456 1.00 90.00 105 GLN A O 1
ATOM 855 N N . LYS A 1 106 ? -2.073 -1.201 -8.889 1.00 86.31 106 LYS A N 1
ATOM 856 C CA . LYS A 1 106 ? -3.313 -1.242 -9.683 1.00 86.31 106 LYS A CA 1
ATOM 857 C C . LYS A 1 106 ? -4.409 -2.042 -8.975 1.00 86.31 106 LYS A C 1
ATOM 859 O O . LYS A 1 106 ? -4.920 -3.019 -9.509 1.00 86.31 106 LYS A O 1
ATOM 864 N N . CYS A 1 107 ? -4.766 -1.615 -7.772 1.00 85.06 107 CYS A N 1
ATOM 865 C CA . CYS A 1 107 ? -5.874 -2.147 -6.996 1.00 85.06 107 CYS A CA 1
ATOM 866 C C . CYS A 1 107 ? -6.784 -0.987 -6.584 1.00 85.06 107 CYS A C 1
ATOM 868 O O . CYS A 1 107 ? -6.322 0.047 -6.092 1.00 85.06 107 CYS A O 1
ATOM 870 N N . ARG A 1 108 ? -8.086 -1.134 -6.831 1.00 87.62 108 ARG A N 1
ATOM 871 C CA . ARG A 1 108 ? -9.099 -0.141 -6.470 1.00 87.62 108 ARG A CA 1
ATOM 872 C C . ARG A 1 108 ? -10.033 -0.769 -5.452 1.00 87.62 108 ARG A C 1
ATOM 874 O O . ARG A 1 108 ? -10.740 -1.719 -5.778 1.00 87.62 108 ARG A O 1
ATOM 881 N N . ARG A 1 109 ? -10.005 -0.236 -4.236 1.00 90.81 109 ARG A N 1
ATOM 882 C CA . ARG A 1 109 ? -10.914 -0.568 -3.142 1.00 90.81 109 ARG A CA 1
ATOM 883 C C . ARG A 1 109 ? -11.480 0.730 -2.586 1.00 90.81 109 ARG A C 1
ATOM 885 O O . ARG A 1 109 ? -10.906 1.800 -2.785 1.00 90.81 109 ARG A O 1
ATOM 892 N N . THR A 1 110 ? -12.639 0.627 -1.960 1.00 89.56 110 THR A N 1
ATOM 893 C CA . THR A 1 110 ? -13.355 1.768 -1.382 1.00 89.56 110 THR A CA 1
ATOM 894 C C . THR A 1 110 ? -13.099 1.919 0.112 1.00 89.56 110 THR A C 1
ATOM 896 O O . THR A 1 110 ? -13.238 3.025 0.617 1.00 89.56 110 THR A O 1
ATOM 899 N N . THR A 1 111 ? -12.710 0.833 0.782 1.00 93.06 111 THR A N 1
ATOM 900 C CA . THR A 1 111 ? -12.476 0.736 2.230 1.00 93.06 111 THR A CA 1
ATOM 901 C C . THR A 1 111 ? -11.008 0.443 2.522 1.00 93.06 111 THR A C 1
ATOM 903 O O . THR A 1 111 ? -10.285 -0.062 1.650 1.00 93.06 111 THR A O 1
ATOM 906 N N . ILE A 1 112 ? -10.557 0.755 3.738 1.00 94.75 112 ILE A N 1
ATOM 907 C CA . ILE A 1 112 ? -9.201 0.418 4.187 1.00 94.75 112 ILE A CA 1
ATOM 908 C C . ILE A 1 112 ? -9.096 -1.096 4.361 1.00 94.75 112 ILE A C 1
ATOM 910 O O . ILE A 1 112 ? -8.151 -1.689 3.840 1.00 94.75 112 ILE A O 1
ATOM 914 N N . ILE A 1 113 ? -10.096 -1.736 4.972 1.00 96.31 113 ILE A N 1
ATOM 915 C CA . ILE A 1 113 ? -10.139 -3.197 5.140 1.00 96.31 113 ILE A CA 1
ATOM 916 C C . ILE A 1 113 ? -9.980 -3.930 3.809 1.00 96.31 113 ILE A C 1
ATOM 918 O O . ILE A 1 113 ? -9.133 -4.813 3.686 1.00 96.31 113 ILE A O 1
ATOM 922 N N . GLY A 1 114 ? -10.686 -3.498 2.760 1.00 95.81 114 GLY A N 1
ATOM 923 C CA . GLY A 1 114 ? -10.572 -4.130 1.443 1.00 95.81 114 GLY A CA 1
ATOM 924 C C . GLY A 1 114 ? -9.168 -4.016 0.834 1.00 95.81 114 GLY A C 1
ATOM 925 O O . GLY A 1 114 ? -8.773 -4.839 -0.001 1.00 95.81 114 GLY A O 1
ATOM 926 N N . TYR A 1 115 ? -8.396 -2.996 1.224 1.00 96.44 115 TYR A N 1
ATOM 927 C CA . TYR A 1 115 ? -6.979 -2.907 0.882 1.00 96.44 115 TYR A CA 1
ATOM 928 C C . TYR A 1 115 ? -6.111 -3.828 1.740 1.00 96.44 115 TYR A C 1
ATOM 930 O O . TYR A 1 115 ? -5.211 -4.452 1.180 1.00 96.44 115 TYR A O 1
ATOM 938 N N . LEU A 1 116 ? -6.381 -3.964 3.039 1.00 96.56 116 LEU A N 1
ATOM 939 C CA . LEU A 1 116 ? -5.653 -4.890 3.913 1.00 96.56 116 LEU A CA 1
ATOM 940 C C . LEU A 1 116 ? -5.823 -6.349 3.467 1.00 96.56 116 LEU A C 1
ATOM 942 O O . LEU A 1 116 ? -4.834 -7.068 3.330 1.00 96.56 116 LEU A O 1
ATOM 946 N N . GLU A 1 117 ? -7.044 -6.762 3.121 1.00 96.75 117 GLU A N 1
ATOM 947 C CA . GLU A 1 117 ? -7.326 -8.082 2.538 1.00 96.75 117 GLU A CA 1
ATOM 948 C C . GLU A 1 117 ? -6.509 -8.329 1.264 1.00 96.75 117 GLU A C 1
ATOM 950 O O . GLU A 1 117 ? -5.928 -9.398 1.061 1.00 96.75 117 GLU A O 1
ATOM 955 N N . TYR A 1 118 ? -6.444 -7.316 0.393 1.00 96.62 118 TYR A N 1
ATOM 956 C CA . TYR A 1 118 ? -5.651 -7.388 -0.827 1.00 96.62 118 TYR A CA 1
ATOM 957 C C . TYR A 1 118 ? -4.159 -7.543 -0.521 1.00 96.62 118 TYR A C 1
ATOM 959 O O . TYR A 1 118 ? -3.497 -8.348 -1.173 1.00 96.62 118 TYR A O 1
ATOM 967 N N . ILE A 1 119 ? -3.636 -6.785 0.446 1.00 95.50 119 ILE A N 1
ATOM 968 C CA . ILE A 1 119 ? -2.226 -6.827 0.847 1.00 95.50 119 ILE A CA 1
ATOM 969 C C . ILE A 1 119 ? -1.858 -8.230 1.342 1.00 95.50 119 ILE A C 1
ATOM 971 O O . ILE A 1 119 ? -0.901 -8.815 0.838 1.00 95.50 119 ILE A O 1
ATOM 975 N N . VAL A 1 120 ? -2.660 -8.822 2.233 1.00 94.62 120 VAL A N 1
ATOM 976 C CA . VAL A 1 120 ? -2.435 -10.193 2.728 1.00 94.62 120 VAL A CA 1
ATOM 977 C C . VAL A 1 120 ? -2.426 -11.200 1.583 1.00 94.62 120 VAL A C 1
ATOM 979 O O . VAL A 1 120 ? -1.496 -11.996 1.450 1.00 94.62 120 VAL A O 1
ATOM 982 N N . ALA A 1 121 ? -3.444 -11.160 0.720 1.00 93.94 121 ALA A N 1
ATOM 983 C CA . ALA A 1 121 ? -3.534 -12.072 -0.415 1.00 93.94 121 ALA A CA 1
ATOM 984 C C . ALA A 1 121 ? -2.346 -11.911 -1.378 1.00 93.94 121 ALA A C 1
ATOM 986 O O . ALA A 1 121 ? -1.828 -12.898 -1.909 1.00 93.94 121 ALA A O 1
ATOM 987 N N . HIS A 1 122 ? -1.904 -10.671 -1.593 1.00 92.44 122 HIS A N 1
ATOM 988 C CA . HIS A 1 122 ? -0.755 -10.354 -2.426 1.00 92.44 122 HIS A CA 1
ATOM 989 C C . HIS A 1 122 ? 0.544 -10.914 -1.837 1.00 92.44 122 HIS A C 1
ATOM 991 O O . HIS A 1 122 ? 1.319 -11.544 -2.558 1.00 92.44 122 HIS A O 1
ATOM 997 N N . ASP A 1 123 ? 0.767 -10.746 -0.539 1.00 90.94 123 ASP A N 1
ATOM 998 C CA . ASP A 1 123 ? 1.972 -11.227 0.133 1.00 90.94 123 ASP A CA 1
ATOM 999 C C . ASP A 1 123 ? 2.034 -12.753 0.168 1.00 90.94 123 ASP A C 1
ATOM 1001 O O . ASP A 1 123 ? 3.056 -13.336 -0.194 1.00 90.94 123 ASP A O 1
ATOM 1005 N N . LEU A 1 124 ? 0.911 -13.417 0.459 1.00 91.31 124 LEU A N 1
ATOM 1006 C CA . LEU A 1 124 ? 0.793 -14.874 0.358 1.00 91.31 124 LEU A CA 1
ATOM 1007 C C . LEU A 1 124 ? 1.073 -15.379 -1.063 1.00 91.31 124 LEU A C 1
ATOM 1009 O O . LEU A 1 124 ? 1.692 -16.428 -1.252 1.00 91.31 124 LEU A O 1
ATOM 1013 N N . TYR A 1 125 ? 0.622 -14.648 -2.084 1.00 90.06 125 TYR A N 1
ATOM 1014 C CA . TYR A 1 125 ? 0.932 -14.986 -3.468 1.00 90.06 125 TYR A CA 1
ATOM 1015 C C . TYR A 1 125 ? 2.428 -14.834 -3.765 1.00 90.06 125 TYR A C 1
ATOM 1017 O O . TYR A 1 125 ? 3.000 -15.707 -4.418 1.00 90.06 125 TYR A O 1
ATOM 1025 N N . ARG A 1 126 ? 3.062 -13.753 -3.297 1.00 85.12 126 ARG A N 1
ATOM 1026 C CA . ARG A 1 126 ? 4.495 -13.474 -3.493 1.00 85.12 126 ARG A CA 1
ATOM 1027 C C . ARG A 1 126 ? 5.386 -14.504 -2.810 1.00 85.12 126 ARG A C 1
ATOM 1029 O O . ARG A 1 126 ? 6.379 -14.903 -3.411 1.00 85.12 126 ARG A O 1
ATOM 1036 N N . ASP A 1 127 ? 5.006 -14.948 -1.618 1.00 85.38 127 ASP A N 1
ATOM 1037 C CA . ASP A 1 127 ? 5.688 -16.013 -0.881 1.00 85.38 127 ASP A CA 1
ATOM 1038 C C . ASP A 1 127 ? 5.635 -17.347 -1.644 1.00 85.38 127 ASP A C 1
ATOM 1040 O O . ASP A 1 127 ? 6.656 -17.988 -1.884 1.00 85.38 127 ASP A O 1
ATOM 1044 N N . ARG A 1 128 ? 4.453 -17.713 -2.158 1.00 86.56 128 ARG A N 1
ATOM 1045 C CA . ARG A 1 128 ? 4.261 -18.939 -2.959 1.00 86.56 128 ARG A CA 1
ATOM 1046 C C . ARG A 1 128 ? 4.855 -18.860 -4.366 1.00 86.56 128 ARG A C 1
ATOM 1048 O O . ARG A 1 128 ? 5.102 -19.892 -4.984 1.00 86.56 128 ARG A O 1
ATOM 1055 N N . ASN A 1 129 ? 5.047 -17.652 -4.891 1.00 82.94 129 ASN A N 1
ATOM 1056 C CA . ASN A 1 129 ? 5.556 -17.391 -6.236 1.00 82.94 129 ASN A CA 1
ATOM 1057 C C . ASN A 1 129 ? 6.760 -16.447 -6.152 1.00 82.94 129 ASN A C 1
ATOM 1059 O O . ASN A 1 129 ? 6.673 -15.293 -6.605 1.00 82.94 129 ASN A O 1
ATOM 1063 N N . PRO A 1 130 ? 7.889 -16.911 -5.583 1.00 79.75 130 PRO A N 1
ATOM 1064 C CA . PRO A 1 130 ? 9.085 -16.098 -5.505 1.00 79.75 130 PRO A CA 1
ATOM 1065 C C . PRO A 1 130 ? 9.484 -15.715 -6.927 1.00 79.75 130 PRO A C 1
ATOM 1067 O O . PRO A 1 130 ? 9.706 -16.569 -7.788 1.00 79.75 130 PRO A O 1
ATOM 1070 N N . ALA A 1 131 ? 9.534 -14.410 -7.203 1.00 68.25 131 ALA A N 1
ATOM 1071 C CA . ALA A 1 131 ? 9.948 -13.948 -8.518 1.00 68.25 131 ALA A CA 1
ATOM 1072 C C . ALA A 1 131 ? 11.374 -14.443 -8.773 1.00 68.25 131 ALA A C 1
ATOM 1074 O O . ALA A 1 131 ? 12.308 -14.038 -8.078 1.00 68.25 131 ALA A O 1
ATOM 1075 N N . LEU A 1 132 ? 11.535 -15.312 -9.774 1.00 62.84 132 LEU A N 1
ATOM 1076 C CA . LEU A 1 132 ? 12.847 -15.697 -10.272 1.00 62.84 132 LEU A CA 1
ATOM 1077 C C . LEU A 1 132 ? 13.578 -14.404 -10.649 1.00 62.84 132 LEU A C 1
ATOM 1079 O O . LEU A 1 132 ? 13.181 -13.697 -11.575 1.00 62.84 132 LEU A O 1
ATOM 1083 N N . ARG A 1 133 ? 14.627 -14.066 -9.889 1.00 57.38 133 ARG A N 1
ATOM 1084 C CA . ARG A 1 133 ? 15.377 -12.801 -10.009 1.00 57.38 133 ARG A CA 1
ATOM 1085 C C . ARG A 1 133 ? 16.098 -12.649 -11.354 1.00 57.38 133 ARG A C 1
ATOM 1087 O O . ARG A 1 133 ? 16.632 -11.587 -11.658 1.00 57.38 133 ARG A O 1
ATOM 1094 N N . HIS A 1 134 ? 16.081 -13.681 -12.188 1.00 53.31 134 HIS A N 1
ATOM 1095 C CA . HIS A 1 134 ? 16.635 -13.641 -13.526 1.00 53.31 134 HIS A CA 1
ATOM 1096 C C . HIS A 1 134 ? 15.558 -13.161 -14.496 1.00 53.31 134 HIS A C 1
ATOM 1098 O O . HIS A 1 134 ? 14.690 -13.928 -14.916 1.00 53.31 134 HIS A O 1
ATOM 1104 N N . LYS A 1 135 ? 15.624 -11.878 -14.889 1.00 55.81 135 LYS A N 1
ATOM 1105 C CA . LYS A 1 135 ? 15.022 -11.451 -16.160 1.00 55.81 135 LYS A CA 1
ATOM 1106 C C . LYS A 1 135 ? 15.571 -12.418 -17.206 1.00 55.81 135 LYS A C 1
ATOM 1108 O O . LYS A 1 135 ? 16.768 -12.378 -17.473 1.00 55.81 135 LYS A O 1
ATOM 1113 N N . ALA A 1 136 ? 14.723 -13.293 -17.749 1.00 56.91 136 ALA A N 1
ATOM 1114 C CA . ALA A 1 136 ? 15.107 -14.118 -18.885 1.00 56.91 136 ALA A CA 1
ATOM 1115 C C . ALA A 1 136 ? 15.737 -13.181 -19.917 1.00 56.91 136 ALA A C 1
ATOM 1117 O O . ALA A 1 136 ? 15.120 -12.163 -20.265 1.00 56.91 136 ALA A O 1
ATOM 1118 N N . GLU A 1 137 ? 16.981 -13.460 -20.312 1.00 63.06 137 GLU A N 1
ATOM 1119 C CA . GLU A 1 137 ? 17.684 -12.643 -21.289 1.00 63.06 137 GLU A CA 1
ATOM 1120 C C . GLU A 1 137 ? 16.769 -12.497 -22.499 1.00 63.06 137 GLU A C 1
ATOM 1122 O O . GLU A 1 137 ? 16.402 -13.471 -23.163 1.00 63.06 137 GLU A O 1
ATOM 1127 N N . LYS A 1 138 ? 16.286 -11.272 -22.727 1.00 67.38 138 LYS A N 1
ATOM 1128 C CA . LYS A 1 138 ? 15.397 -11.018 -23.852 1.00 67.38 138 LYS A CA 1
ATOM 1129 C C . LYS A 1 138 ? 16.236 -11.259 -25.094 1.00 67.38 138 LYS A C 1
ATOM 1131 O O . LYS A 1 138 ? 17.146 -10.484 -25.370 1.00 67.38 138 LYS A O 1
ATOM 1136 N N . SER A 1 139 ? 15.917 -12.319 -25.834 1.00 73.06 139 SER A N 1
ATOM 1137 C CA . SER A 1 139 ? 16.568 -12.620 -27.107 1.00 73.06 139 SER A CA 1
ATOM 1138 C C . SER A 1 139 ? 16.608 -11.362 -27.975 1.00 73.06 139 SER A C 1
ATOM 1140 O O . SER A 1 139 ? 15.581 -10.677 -28.096 1.00 73.06 139 SER A O 1
ATOM 1142 N N . VAL A 1 140 ? 17.759 -11.077 -28.587 1.00 78.31 140 VAL A N 1
ATOM 1143 C CA . VAL A 1 140 ? 17.929 -9.916 -29.467 1.00 78.31 140 VAL A CA 1
ATOM 1144 C C . VAL A 1 140 ? 16.803 -9.911 -30.514 1.00 78.31 140 VAL A C 1
ATOM 1146 O O . VAL A 1 140 ? 16.594 -10.922 -31.194 1.00 78.31 140 VAL A O 1
ATOM 1149 N N . PRO A 1 141 ? 16.030 -8.814 -30.643 1.00 81.19 141 PRO A N 1
ATOM 1150 C CA . PRO A 1 141 ? 14.916 -8.758 -31.578 1.00 81.19 141 PRO A CA 1
ATOM 1151 C C . PRO A 1 141 ? 15.394 -9.026 -33.006 1.00 81.19 141 PRO A C 1
ATOM 1153 O O . PRO A 1 141 ? 16.220 -8.292 -33.548 1.00 81.19 141 PRO A O 1
ATOM 1156 N N . LYS A 1 142 ? 14.839 -10.055 -33.653 1.00 82.38 142 LYS A N 1
ATOM 1157 C CA . LYS A 1 142 ? 15.166 -10.366 -35.049 1.00 82.38 142 LYS A CA 1
ATOM 1158 C C . LYS A 1 142 ? 14.791 -9.186 -35.956 1.00 82.38 142 LYS A C 1
ATOM 1160 O O . LYS A 1 142 ? 13.671 -8.660 -35.870 1.00 82.38 142 LYS A O 1
ATOM 1165 N N . LYS A 1 143 ? 15.719 -8.778 -36.831 1.00 83.38 143 LYS A N 1
ATOM 1166 C CA . LYS A 1 143 ? 15.524 -7.689 -37.804 1.00 83.38 143 LYS A CA 1
ATOM 1167 C C . LYS A 1 143 ? 14.259 -7.941 -38.632 1.00 83.38 143 LYS A C 1
ATOM 1169 O O . LYS A 1 143 ? 14.013 -9.057 -39.075 1.00 83.38 143 LYS A O 1
ATOM 1174 N N . GLY A 1 144 ? 13.445 -6.899 -38.806 1.00 83.69 144 GLY A N 1
ATOM 1175 C CA . GLY A 1 144 ? 12.170 -6.962 -39.534 1.00 83.69 144 GLY A CA 1
ATOM 1176 C C . GLY A 1 144 ? 10.933 -7.207 -38.661 1.00 83.69 144 GLY A C 1
ATOM 1177 O O . GLY A 1 144 ? 9.825 -6.895 -39.094 1.00 83.69 144 GLY A O 1
ATOM 1178 N N . THR A 1 145 ? 11.093 -7.663 -37.414 1.00 87.69 145 THR A N 1
ATOM 1179 C CA . THR A 1 145 ? 9.961 -7.822 -36.486 1.00 87.69 145 THR A CA 1
ATOM 1180 C C . THR A 1 145 ? 9.404 -6.477 -36.005 1.00 87.69 145 THR A C 1
ATOM 1182 O O . THR A 1 145 ? 10.115 -5.474 -35.907 1.00 87.69 145 THR A O 1
ATOM 1185 N N . ASN A 1 146 ? 8.126 -6.456 -35.612 1.00 88.62 146 ASN A N 1
ATOM 1186 C CA . ASN A 1 146 ? 7.506 -5.274 -34.997 1.00 88.62 146 ASN A CA 1
ATOM 1187 C C . ASN A 1 146 ? 8.169 -4.874 -33.668 1.00 88.62 146 ASN A C 1
ATOM 1189 O O . ASN A 1 146 ? 8.071 -3.718 -33.263 1.00 88.62 146 ASN A O 1
ATOM 1193 N N . ARG A 1 147 ? 8.823 -5.815 -32.971 1.00 84.94 147 ARG A N 1
ATOM 1194 C CA . ARG A 1 147 ? 9.635 -5.521 -31.780 1.00 84.94 147 ARG A CA 1
ATOM 1195 C C . ARG A 1 147 ? 10.901 -4.757 -32.175 1.00 84.94 147 ARG A C 1
ATOM 1197 O O . ARG A 1 147 ? 11.100 -3.657 -31.683 1.00 84.94 147 ARG A O 1
ATOM 1204 N N . TYR A 1 148 ? 11.650 -5.257 -33.161 1.00 89.81 148 TYR A N 1
ATOM 1205 C CA . TYR A 1 148 ? 12.848 -4.592 -33.687 1.00 89.81 148 TYR A CA 1
ATOM 1206 C C . TYR A 1 148 ? 12.577 -3.152 -34.150 1.00 89.81 148 TYR A C 1
ATOM 1208 O O . TYR A 1 148 ? 13.301 -2.233 -33.782 1.00 89.81 148 TYR A O 1
ATOM 1216 N N . LYS A 1 149 ? 11.497 -2.925 -34.910 1.00 90.62 149 LYS A N 1
ATOM 1217 C CA . LYS A 1 149 ? 11.125 -1.574 -35.373 1.00 90.62 149 LYS A CA 1
ATOM 1218 C C . LYS A 1 149 ? 10.827 -0.619 -34.208 1.00 90.62 149 LYS A C 1
ATOM 1220 O O . LYS A 1 149 ? 11.244 0.536 -34.247 1.00 90.62 149 LYS A O 1
ATOM 1225 N N . ARG A 1 150 ? 10.128 -1.104 -33.173 1.00 89.19 150 ARG A N 1
ATOM 1226 C CA . ARG A 1 150 ? 9.823 -0.327 -31.961 1.00 89.19 150 ARG A CA 1
ATOM 1227 C C . ARG A 1 150 ? 11.080 0.008 -31.166 1.00 89.19 150 ARG A C 1
ATOM 1229 O O . ARG A 1 150 ? 11.204 1.143 -30.718 1.00 89.19 150 ARG A O 1
ATOM 1236 N N . ASP A 1 151 ? 12.005 -0.936 -31.037 1.00 86.25 151 ASP A N 1
ATOM 1237 C CA . ASP A 1 151 ? 13.249 -0.728 -30.294 1.00 86.25 151 ASP A CA 1
ATOM 1238 C C . ASP A 1 151 ? 14.159 0.285 -31.008 1.00 86.25 151 ASP A C 1
ATOM 1240 O O . ASP A 1 151 ? 14.643 1.220 -30.377 1.00 86.25 151 ASP A O 1
ATOM 1244 N N . ILE A 1 152 ? 14.276 0.207 -32.341 1.00 89.94 152 ILE A N 1
ATOM 1245 C CA . ILE A 1 152 ? 14.988 1.216 -33.147 1.00 89.94 152 ILE A CA 1
ATOM 1246 C C . ILE A 1 152 ? 14.361 2.607 -32.998 1.00 89.94 152 ILE A C 1
ATOM 1248 O O . ILE A 1 152 ? 15.078 3.599 -32.887 1.00 89.94 152 ILE A O 1
ATOM 1252 N N . HIS A 1 153 ? 13.028 2.703 -33.015 1.00 91.31 153 HIS A N 1
ATOM 1253 C CA . HIS A 1 153 ? 12.349 3.986 -32.845 1.00 91.31 153 HIS A CA 1
ATOM 1254 C C . HIS A 1 153 ? 12.613 4.580 -31.455 1.00 91.31 153 HIS A C 1
ATOM 1256 O O . HIS A 1 153 ? 13.00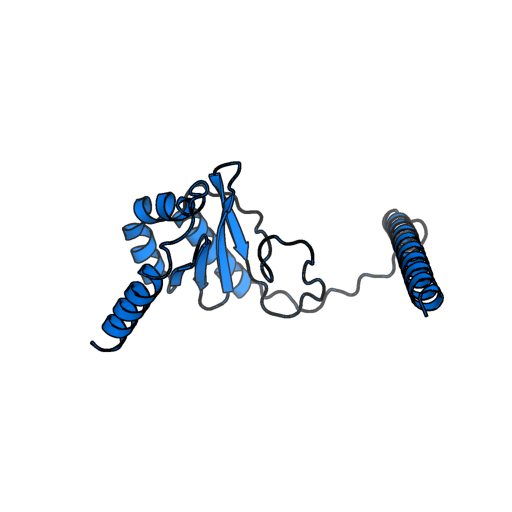4 5.740 -31.361 1.00 91.31 153 HIS A O 1
ATOM 1262 N N . ARG A 1 154 ? 12.483 3.771 -30.394 1.00 88.62 154 ARG A N 1
ATOM 1263 C CA . ARG A 1 154 ? 12.786 4.184 -29.014 1.00 88.62 154 ARG A CA 1
ATOM 1264 C C . ARG A 1 154 ? 14.221 4.674 -28.868 1.00 88.62 154 ARG A C 1
ATOM 1266 O O . ARG A 1 154 ? 14.436 5.710 -28.249 1.00 88.62 154 ARG A O 1
ATOM 1273 N N . GLU A 1 155 ? 15.173 3.969 -29.469 1.00 89.44 155 GLU A N 1
ATOM 1274 C CA . GLU A 1 155 ? 16.586 4.330 -29.396 1.00 89.44 155 GLU A CA 1
ATOM 1275 C C . GLU A 1 155 ? 16.883 5.652 -30.111 1.00 89.44 155 GLU A C 1
ATOM 1277 O O . GLU A 1 155 ? 17.576 6.509 -29.568 1.00 89.44 155 GLU A O 1
ATOM 1282 N N . LYS A 1 156 ? 16.278 5.884 -31.284 1.00 91.62 156 LYS A N 1
ATOM 1283 C CA . LYS A 1 156 ? 16.363 7.183 -31.970 1.00 91.62 156 LYS A CA 1
ATOM 1284 C C . LYS A 1 156 ? 15.787 8.316 -31.121 1.00 91.62 156 LYS A C 1
ATOM 1286 O O . LYS A 1 156 ? 16.394 9.379 -31.042 1.00 91.62 156 LYS A O 1
ATOM 1291 N N . THR A 1 157 ? 14.640 8.098 -30.475 1.00 90.94 157 THR A N 1
ATOM 1292 C CA . THR A 1 157 ? 14.031 9.095 -29.582 1.00 90.94 157 THR A CA 1
ATOM 1293 C C . THR A 1 157 ? 14.904 9.371 -28.359 1.00 90.94 157 THR A C 1
ATOM 1295 O O . THR A 1 157 ? 15.055 10.529 -27.978 1.00 90.94 157 THR A O 1
ATOM 1298 N N . ARG A 1 158 ? 15.490 8.333 -27.748 1.00 89.81 158 ARG A N 1
ATOM 1299 C CA . ARG A 1 158 ? 16.400 8.466 -26.601 1.00 89.81 158 ARG A CA 1
ATOM 1300 C C . ARG A 1 158 ? 17.634 9.279 -26.980 1.00 89.81 158 ARG A C 1
ATOM 1302 O O . ARG A 1 158 ? 17.909 10.279 -26.327 1.00 89.81 158 ARG A O 1
ATOM 1309 N N . LYS A 1 159 ? 18.285 8.919 -28.089 1.00 90.62 159 LYS A N 1
ATOM 1310 C CA . LYS A 1 159 ? 19.444 9.646 -28.610 1.00 90.62 159 LYS A CA 1
ATOM 1311 C C . LYS A 1 159 ? 19.118 11.114 -28.892 1.00 90.62 159 LYS A C 1
ATOM 1313 O O . LYS A 1 159 ? 19.849 11.987 -28.456 1.00 90.62 159 LYS A O 1
ATOM 1318 N N . GLY A 1 160 ? 17.971 11.396 -29.515 1.00 90.25 160 GLY A N 1
ATOM 1319 C CA . GLY A 1 160 ? 17.540 12.777 -29.747 1.00 90.25 160 GLY A CA 1
ATOM 1320 C C . GLY A 1 160 ? 17.381 13.590 -28.455 1.00 90.25 160 GLY A C 1
ATOM 1321 O O . GLY A 1 160 ? 17.778 14.750 -28.407 1.00 90.25 160 GLY A O 1
ATOM 1322 N N . LYS A 1 161 ? 16.848 12.989 -27.382 1.00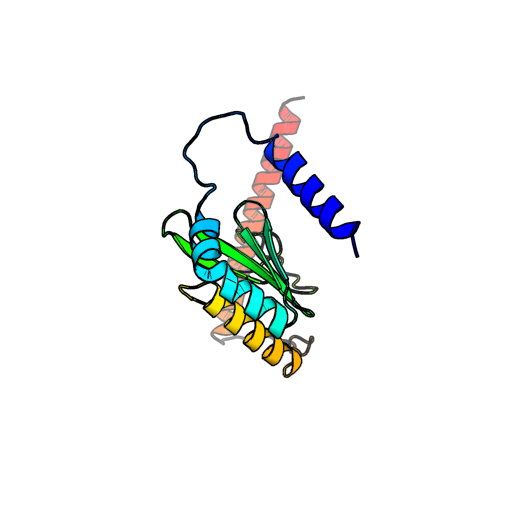 91.25 161 LYS A N 1
ATOM 1323 C CA . LYS A 1 161 ? 16.756 13.648 -26.065 1.00 91.25 161 LYS A CA 1
ATOM 1324 C C . LYS A 1 161 ? 18.129 13.882 -25.432 1.00 91.25 161 LYS A C 1
ATOM 1326 O O . LYS A 1 161 ? 18.339 14.922 -24.814 1.00 91.25 161 LYS A O 1
ATOM 1331 N N . GLU A 1 162 ? 19.041 12.927 -25.573 1.00 90.31 162 GLU A N 1
ATOM 1332 C CA . GLU A 1 162 ? 20.412 13.029 -25.062 1.00 90.31 162 GLU A CA 1
ATOM 1333 C C . GLU A 1 162 ? 21.201 14.115 -25.784 1.00 90.31 162 GLU A C 1
ATOM 1335 O O . GLU A 1 162 ? 21.839 14.932 -25.124 1.00 90.31 162 GLU A O 1
ATOM 1340 N N . ASP A 1 163 ? 21.073 14.192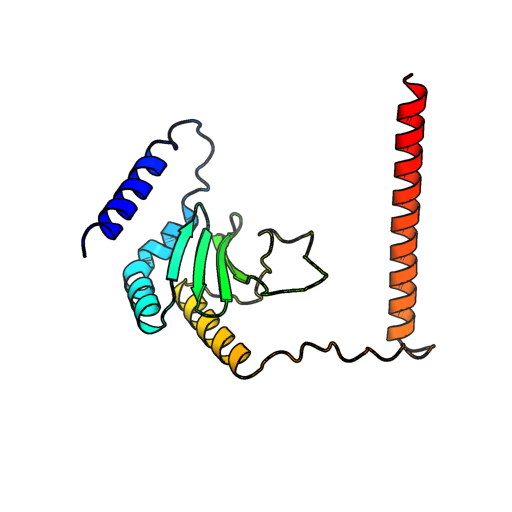 -27.108 1.00 90.69 163 ASP A N 1
ATOM 1341 C CA . ASP A 1 163 ? 21.695 15.232 -27.925 1.00 90.69 163 ASP A CA 1
ATOM 1342 C C . ASP A 1 163 ? 21.189 16.625 -27.508 1.00 90.69 163 ASP A C 1
ATOM 1344 O O . ASP A 1 163 ? 21.989 17.533 -27.283 1.00 90.69 163 ASP A O 1
ATOM 1348 N N . ILE A 1 164 ? 19.874 16.790 -27.306 1.00 92.00 164 ILE A N 1
ATOM 1349 C CA . ILE A 1 164 ? 19.289 18.045 -26.799 1.00 92.00 164 ILE A CA 1
ATOM 1350 C C . ILE A 1 164 ? 19.836 18.380 -25.407 1.00 92.00 164 ILE A C 1
ATOM 1352 O O . ILE A 1 164 ? 20.263 19.509 -25.167 1.00 92.00 164 ILE A O 1
ATOM 1356 N N . SER A 1 165 ? 19.850 17.411 -24.486 1.00 91.00 165 SER A N 1
ATOM 1357 C CA . SER A 1 165 ? 20.381 17.616 -23.134 1.00 91.00 165 SER A CA 1
ATOM 1358 C C . SER A 1 165 ? 21.854 18.028 -23.161 1.00 91.00 165 SER A C 1
ATOM 1360 O O . SER A 1 165 ? 22.262 18.906 -22.404 1.00 91.00 165 SER A O 1
ATOM 1362 N N . HIS A 1 166 ? 22.644 17.427 -24.047 1.00 91.31 166 HIS A N 1
ATOM 1363 C CA . HIS A 1 166 ? 24.051 17.752 -24.221 1.00 91.31 166 HIS A CA 1
ATOM 1364 C C . HIS A 1 166 ? 24.248 19.178 -24.751 1.00 91.31 166 HIS A C 1
ATOM 1366 O O . HIS A 1 166 ? 25.056 19.921 -24.199 1.00 91.31 166 HIS A O 1
ATOM 1372 N N . VAL A 1 167 ? 23.467 19.599 -25.752 1.00 94.25 167 VAL A N 1
ATOM 1373 C CA . VAL A 1 167 ? 23.505 20.978 -26.269 1.00 94.25 167 VAL A CA 1
ATOM 1374 C C . VAL A 1 167 ? 23.142 21.990 -25.182 1.00 94.25 167 VAL A C 1
ATOM 1376 O O . VAL A 1 167 ? 23.848 22.981 -25.024 1.00 94.25 167 VAL A O 1
ATOM 1379 N N . LEU A 1 168 ? 22.094 21.734 -24.395 1.00 92.88 168 LEU A N 1
ATOM 1380 C CA . LEU A 1 168 ? 21.695 22.627 -23.301 1.00 92.88 168 LEU A CA 1
ATOM 1381 C C . LEU A 1 168 ? 22.806 22.777 -22.252 1.00 92.88 168 LEU A C 1
ATOM 1383 O O . LEU A 1 168 ? 23.139 23.894 -21.873 1.00 92.88 168 LEU A O 1
ATOM 1387 N N . LYS A 1 169 ? 23.464 21.675 -21.869 1.00 91.62 169 LYS A N 1
ATOM 1388 C CA . LYS A 1 169 ? 24.617 21.712 -20.951 1.00 91.62 169 LYS A CA 1
ATOM 1389 C C . LYS A 1 169 ? 25.791 22.525 -21.500 1.00 91.62 169 LYS A C 1
ATOM 1391 O O . LYS A 1 169 ? 26.472 23.212 -20.738 1.00 91.62 169 LYS A O 1
ATOM 1396 N N . LEU A 1 170 ? 26.050 22.437 -22.805 1.00 91.69 170 LEU A N 1
ATOM 1397 C CA . LEU A 1 170 ? 27.099 23.223 -23.459 1.00 91.69 170 LEU A CA 1
ATOM 1398 C C . LEU A 1 170 ? 26.761 24.717 -23.453 1.00 91.69 170 LEU A C 1
ATOM 1400 O O . LEU A 1 170 ? 27.627 25.528 -23.134 1.00 91.69 170 LEU A O 1
ATOM 1404 N N . LEU A 1 171 ? 25.510 25.080 -23.752 1.00 91.38 171 LEU A N 1
ATOM 1405 C CA . LEU A 1 171 ? 25.043 26.468 -23.692 1.00 91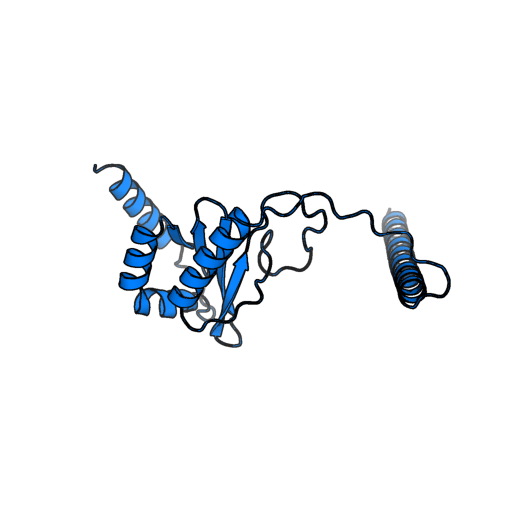.38 171 LEU A CA 1
ATOM 1406 C C . LEU A 1 171 ? 25.156 27.046 -22.278 1.00 91.38 171 LEU A C 1
ATOM 1408 O O . LEU A 1 171 ? 25.681 28.146 -22.119 1.00 91.38 171 LEU A O 1
ATOM 1412 N N . ASP A 1 172 ? 24.746 26.288 -21.260 1.00 88.44 172 ASP A N 1
ATOM 1413 C CA . ASP A 1 172 ? 24.890 26.694 -19.860 1.00 88.44 172 ASP A CA 1
ATOM 1414 C C . ASP A 1 172 ? 26.364 26.912 -19.492 1.00 88.44 172 ASP A C 1
ATOM 1416 O O . ASP A 1 172 ? 26.714 27.913 -18.868 1.00 88.44 172 ASP A O 1
ATOM 1420 N N . SER A 1 173 ? 27.254 26.019 -19.934 1.00 86.25 173 SER A N 1
ATOM 1421 C CA . SER A 1 173 ? 28.695 26.131 -19.671 1.00 86.25 173 SER A CA 1
ATOM 1422 C C . SER A 1 173 ? 29.307 27.383 -20.314 1.00 86.25 173 SER A C 1
ATOM 1424 O O . SER A 1 173 ? 30.099 28.077 -19.677 1.00 86.25 173 SER A O 1
ATOM 1426 N N . LEU A 1 174 ? 28.906 27.715 -21.545 1.00 86.00 174 LEU A N 1
ATOM 1427 C CA . LEU A 1 174 ? 29.360 28.918 -22.254 1.00 86.00 174 LEU A CA 1
ATOM 1428 C C . LEU A 1 174 ? 28.804 30.204 -21.627 1.00 86.00 174 LEU A C 1
ATOM 1430 O O . LEU A 1 174 ? 29.527 31.192 -21.494 1.00 86.00 174 LEU A O 1
ATOM 1434 N N . HIS A 1 175 ? 27.542 30.190 -21.190 1.00 79.62 175 HIS A N 1
ATOM 1435 C CA . HIS A 1 175 ? 26.918 31.320 -20.494 1.00 79.62 175 HIS A CA 1
ATOM 1436 C C . HIS A 1 175 ? 27.600 31.634 -19.160 1.00 79.62 175 HIS A C 1
ATOM 1438 O O . HIS A 1 175 ? 27.697 32.796 -18.767 1.00 79.62 175 HIS A O 1
ATOM 1444 N N . MET A 1 176 ? 28.105 30.609 -18.471 1.00 75.50 176 MET A N 1
ATOM 1445 C CA . MET A 1 176 ? 28.866 30.774 -17.231 1.00 75.50 176 MET A CA 1
ATOM 1446 C C . MET A 1 176 ? 30.296 31.284 -17.473 1.00 75.50 176 MET A C 1
ATOM 1448 O O . MET A 1 176 ? 30.841 31.966 -16.612 1.00 75.50 176 MET A O 1
ATOM 1452 N N . GLN A 1 177 ? 30.894 31.014 -18.638 1.00 69.62 177 GLN A N 1
ATOM 1453 C CA . GLN A 1 177 ? 32.226 31.519 -19.002 1.00 69.62 177 GLN A CA 1
ATOM 1454 C C . GLN A 1 177 ? 32.222 32.984 -19.463 1.00 69.62 177 GLN A C 1
ATOM 1456 O O . GLN A 1 177 ? 33.196 33.685 -19.221 1.00 69.62 177 GLN A O 1
ATOM 1461 N N . GLY A 1 178 ? 31.138 33.468 -20.079 1.00 62.19 178 GLY A N 1
ATOM 1462 C CA . GLY A 1 178 ? 31.002 34.867 -20.521 1.00 62.19 178 GLY A CA 1
ATOM 1463 C C . GLY A 1 178 ? 30.633 35.874 -19.422 1.00 62.19 178 GLY A C 1
ATOM 1464 O O . GLY A 1 178 ? 30.416 37.045 -19.722 1.00 62.19 178 GLY A O 1
ATOM 1465 N N . LYS A 1 179 ? 30.509 35.423 -18.168 1.00 57.94 179 LYS A N 1
ATOM 1466 C CA . LYS A 1 179 ? 30.209 36.255 -16.988 1.00 57.94 179 LYS A CA 1
ATOM 1467 C C . LYS A 1 179 ? 31.417 36.480 -16.066 1.00 57.94 179 LYS A C 1
ATOM 1469 O O . LYS A 1 179 ? 31.238 37.078 -15.006 1.00 57.94 179 LYS A O 1
ATOM 1474 N N . ASN A 1 180 ? 32.599 36.010 -16.469 1.00 48.19 180 ASN A N 1
ATOM 1475 C CA . ASN A 1 180 ? 33.886 36.316 -15.839 1.00 48.19 180 ASN A CA 1
ATOM 1476 C C . ASN A 1 180 ? 34.639 37.376 -16.641 1.00 48.19 180 ASN A C 1
ATOM 1478 O O . ASN A 1 180 ? 34.588 37.301 -17.889 1.00 48.19 180 ASN A O 1
#

Radius of gyration: 23.66 Å; chains: 1; bounding box: 49×55×71 Å

Secondary structure (DSSP, 8-state):
--HHHHHHHHHHHHHHHTT-S--S--TT-HHHHHHHHHHHHHHHHHHHHT-EEEEETTEEEEE-SS-EEEEEE-TTT--EEEEEE--S--S---TT-SSTTEEE-S---SSHHHHHHHHHHHHHHHHHS---S-----PPPPTTSHHHHHHHHHHHHHHHHHHHHHHHHHHHHHHHHTT-

Foldseek 3Di:
DPDVVVVVVVVVVVVVVVPPDDDDDPPFCQVVVQCVVCVVVVVVLCVVQVKDWDDDGQWIWIDHPQWTKIWHQDSPPRFIWIWTADPDDPPCQPPDDPDRRIHTDPDGDRHPVVVSVVVSVVVVVCVVCVPPPDPPPDPDDDPPDPVVVVVVVVVVVVVVVVVVVVVVVVVVVVVVVVVD

pLDDT: mean 77.27, std 19.09, range [33.78, 96.88]